Protein AF-A0A3M8GA97-F1 (afdb_monomer_lite)

Structure (mmCIF, N/CA/C/O backbone):
data_AF-A0A3M8GA97-F1
#
_entry.id   AF-A0A3M8GA97-F1
#
loop_
_atom_site.group_PDB
_atom_site.id
_atom_site.type_symbol
_atom_site.label_atom_id
_atom_site.label_alt_id
_atom_site.label_comp_id
_atom_site.label_asym_id
_atom_site.label_entity_id
_atom_site.label_seq_id
_atom_site.pdbx_PDB_ins_code
_atom_site.Cartn_x
_atom_site.Cartn_y
_atom_site.Cartn_z
_atom_site.occupancy
_atom_site.B_iso_or_equiv
_atom_site.auth_seq_id
_atom_site.auth_comp_id
_atom_site.auth_asym_id
_atom_site.auth_atom_id
_atom_site.pdbx_PDB_model_num
ATOM 1 N N . MET A 1 1 ? -15.400 -3.208 -20.479 1.00 45.62 1 MET A N 1
ATOM 2 C CA . MET A 1 1 ? -13.927 -3.142 -20.622 1.00 45.62 1 MET A CA 1
ATOM 3 C C . MET A 1 1 ? -13.493 -1.750 -21.076 1.00 45.62 1 MET A C 1
ATOM 5 O O . MET A 1 1 ? -13.658 -1.460 -22.250 1.00 45.62 1 MET A O 1
ATOM 9 N N . LYS A 1 2 ? -13.043 -0.880 -20.150 1.00 33.09 2 LYS A N 1
ATOM 10 C CA . LYS A 1 2 ? -12.328 0.403 -20.418 1.00 33.09 2 LYS A CA 1
ATOM 11 C C . LYS A 1 2 ? -11.936 1.208 -19.154 1.00 33.09 2 LYS A C 1
ATOM 13 O O . LYS A 1 2 ? -11.470 2.329 -19.285 1.00 33.09 2 LYS A O 1
ATOM 18 N N . ARG A 1 3 ? -12.115 0.683 -17.929 1.00 35.38 3 ARG A N 1
ATOM 19 C CA . ARG A 1 3 ? -11.882 1.455 -16.681 1.00 35.38 3 ARG A CA 1
ATOM 20 C C . ARG A 1 3 ? -10.826 0.888 -15.722 1.00 35.38 3 ARG A C 1
ATOM 22 O O . ARG A 1 3 ? -10.548 1.520 -14.717 1.00 35.38 3 ARG A O 1
ATOM 29 N N . ILE A 1 4 ? -10.212 -0.252 -16.036 1.00 41.47 4 ILE A N 1
ATOM 30 C CA . ILE A 1 4 ? -9.322 -0.970 -15.096 1.00 41.47 4 ILE A CA 1
ATOM 31 C C . ILE A 1 4 ? -7.838 -0.570 -15.270 1.00 41.47 4 ILE A C 1
ATOM 33 O O . ILE A 1 4 ? -7.003 -0.862 -14.428 1.00 41.47 4 ILE A O 1
ATOM 37 N N . LEU A 1 5 ? -7.511 0.202 -16.312 1.00 41.69 5 LEU A N 1
ATOM 38 C CA . LEU A 1 5 ? -6.143 0.635 -16.640 1.00 41.69 5 LEU A CA 1
ATOM 39 C C . LEU A 1 5 ? -5.756 2.020 -16.077 1.00 41.69 5 LEU A C 1
ATOM 41 O O . LEU A 1 5 ? -4.769 2.600 -16.515 1.00 41.69 5 LEU A O 1
ATOM 45 N N . LEU A 1 6 ? -6.525 2.588 -15.139 1.00 42.50 6 LEU A N 1
ATOM 46 C CA . LEU A 1 6 ? -6.354 3.993 -14.727 1.00 42.50 6 LEU A CA 1
ATOM 47 C C . LEU A 1 6 ? -5.608 4.229 -13.406 1.00 42.50 6 LEU A C 1
ATOM 49 O O . LEU A 1 6 ? -5.319 5.383 -13.099 1.00 42.50 6 LEU A O 1
ATOM 53 N N . LEU A 1 7 ? -5.261 3.201 -12.626 1.00 47.59 7 LEU A N 1
ATOM 54 C CA . LEU A 1 7 ? -4.851 3.439 -11.230 1.00 47.59 7 LEU A CA 1
ATOM 55 C C . LEU A 1 7 ? -3.364 3.261 -10.906 1.00 47.59 7 LEU A C 1
ATOM 57 O O . LEU A 1 7 ? -2.909 3.850 -9.932 1.00 47.59 7 LEU A O 1
ATOM 61 N N . LEU A 1 8 ? -2.566 2.641 -11.783 1.00 41.16 8 LEU A N 1
ATOM 62 C CA . LEU A 1 8 ? -1.101 2.815 -11.746 1.00 41.16 8 LEU A CA 1
ATOM 63 C C . LEU A 1 8 ? -0.653 4.152 -12.371 1.00 41.16 8 LEU A C 1
ATOM 65 O O . LEU A 1 8 ? 0.431 4.646 -12.075 1.00 41.16 8 LEU A O 1
ATOM 69 N N . GLY A 1 9 ? -1.514 4.788 -13.175 1.00 38.94 9 GLY A N 1
ATOM 70 C CA . GLY A 1 9 ? -1.268 6.119 -13.740 1.00 38.94 9 GLY A CA 1
ATOM 71 C C . GLY A 1 9 ? -1.529 7.271 -12.763 1.00 38.94 9 GLY A C 1
ATOM 72 O O . GLY A 1 9 ? -0.881 8.305 -12.859 1.00 38.94 9 GLY A O 1
ATOM 73 N N . LEU A 1 10 ? -2.420 7.106 -11.781 1.00 45.00 10 LEU A N 1
ATOM 74 C CA . LEU A 1 10 ? -2.907 8.224 -10.956 1.00 45.00 10 LEU A CA 1
ATOM 75 C C . LEU A 1 10 ? -1.899 8.749 -9.916 1.00 45.00 10 LEU A C 1
ATOM 77 O O . LEU A 1 10 ? -2.058 9.869 -9.433 1.00 45.00 10 LEU A O 1
ATOM 81 N N . ILE A 1 11 ? -0.846 7.987 -9.603 1.00 46.25 11 ILE A N 1
ATOM 82 C CA . ILE A 1 11 ? 0.262 8.447 -8.743 1.00 46.25 11 ILE A CA 1
ATOM 83 C C . ILE A 1 11 ? 1.429 9.000 -9.588 1.00 46.25 11 ILE A C 1
ATOM 85 O O . ILE A 1 11 ? 2.172 9.854 -9.113 1.00 46.25 11 ILE A O 1
ATOM 89 N N . PHE A 1 12 ? 1.548 8.607 -10.863 1.00 43.62 12 PHE A N 1
ATOM 90 C CA . PHE A 1 12 ? 2.593 9.093 -11.776 1.00 43.62 12 PHE A CA 1
ATOM 91 C C . PHE A 1 12 ? 2.174 10.292 -12.652 1.00 43.62 12 PHE A C 1
ATOM 93 O O . PHE A 1 12 ? 3.034 10.943 -13.241 1.00 43.62 12 PHE A O 1
ATOM 100 N N . THR A 1 13 ? 0.890 10.664 -12.718 1.00 43.94 13 THR A N 1
ATOM 101 C CA . THR A 1 13 ? 0.424 11.790 -13.558 1.00 43.94 13 THR A CA 1
ATOM 102 C C . THR A 1 13 ? 0.592 13.188 -12.949 1.00 43.94 13 THR A C 1
ATOM 104 O O . THR A 1 13 ? 0.246 14.171 -13.600 1.00 43.94 13 THR A O 1
ATOM 107 N N . THR A 1 14 ? 1.138 13.359 -11.739 1.00 45.97 14 THR A N 1
ATOM 108 C CA . THR A 1 14 ? 1.273 14.712 -11.149 1.00 45.97 14 THR A CA 1
ATOM 109 C C . THR A 1 14 ? 2.448 15.535 -11.686 1.00 45.97 14 THR A C 1
ATOM 111 O O . THR A 1 14 ? 2.658 16.651 -11.217 1.00 45.97 14 THR A O 1
ATOM 114 N N . ALA A 1 15 ? 3.197 15.050 -12.681 1.00 46.34 15 ALA A N 1
ATOM 115 C CA . ALA A 1 15 ? 4.272 15.828 -13.304 1.00 46.34 15 ALA A CA 1
ATOM 116 C C . ALA A 1 15 ? 3.814 16.753 -14.453 1.00 46.34 15 ALA A C 1
ATOM 118 O O . ALA A 1 15 ? 4.647 17.455 -15.015 1.00 46.34 15 ALA A O 1
ATOM 119 N N . THR A 1 16 ? 2.519 16.819 -14.798 1.00 49.38 16 THR A N 1
ATOM 120 C CA . THR A 1 16 ? 2.006 17.806 -15.774 1.00 49.38 16 THR A CA 1
ATOM 121 C C . THR A 1 16 ? 0.605 18.326 -15.418 1.00 49.38 16 THR A C 1
ATOM 123 O O . THR A 1 16 ? -0.368 18.092 -16.123 1.00 49.38 16 THR A O 1
ATOM 126 N N . VAL A 1 17 ? 0.476 19.084 -14.323 1.00 42.31 17 VAL A N 1
ATOM 127 C CA . VAL A 1 17 ? -0.701 19.953 -14.114 1.00 42.31 17 VAL A CA 1
ATOM 128 C C . VAL A 1 17 ? -0.226 21.389 -13.951 1.00 42.31 17 VAL A C 1
ATOM 130 O O . VAL A 1 17 ? -0.172 21.943 -12.857 1.00 42.31 17 VAL A O 1
ATOM 133 N N . SER A 1 18 ? 0.144 22.002 -15.069 1.00 50.03 18 SER A N 1
ATOM 134 C CA . SER A 1 18 ? 0.012 23.444 -15.218 1.00 50.03 18 SER A CA 1
ATOM 135 C C . SER A 1 18 ? -1.259 23.718 -16.023 1.00 50.03 18 SER A C 1
ATOM 137 O O . SER A 1 18 ? -1.560 23.025 -16.988 1.00 50.03 18 SER A O 1
ATOM 139 N N . ALA A 1 19 ? -1.985 24.753 -15.599 1.00 50.06 19 ALA A N 1
ATOM 140 C CA . ALA A 1 19 ? -3.160 25.347 -16.237 1.00 50.06 19 ALA A CA 1
ATOM 141 C C . ALA A 1 19 ? -4.512 24.638 -16.033 1.00 50.06 19 ALA A C 1
ATOM 143 O O . ALA A 1 19 ? -4.872 23.727 -16.763 1.00 50.06 19 ALA A O 1
ATOM 144 N N . GLN A 1 20 ? -5.312 25.187 -15.111 1.00 45.16 20 GLN A N 1
ATOM 145 C CA . GLN A 1 20 ? -6.709 25.586 -15.362 1.00 45.16 20 GLN A CA 1
ATOM 146 C C . GLN A 1 20 ? -7.250 26.401 -14.168 1.00 45.16 20 GLN A C 1
ATOM 148 O O . GLN A 1 20 ? -8.202 26.024 -13.497 1.00 45.16 20 GLN A O 1
ATOM 153 N N . PHE A 1 21 ? -6.636 27.561 -13.906 1.00 38.88 21 PHE A N 1
ATOM 154 C CA . PHE A 1 21 ? -7.368 28.682 -13.314 1.00 38.88 21 PHE A CA 1
ATOM 155 C C . PHE A 1 21 ? -7.938 29.493 -14.479 1.00 38.88 21 PHE A C 1
ATOM 157 O O . PHE A 1 21 ? -7.213 30.135 -15.239 1.00 38.88 21 PHE A O 1
ATOM 164 N N . VAL A 1 22 ? -9.247 29.364 -14.674 1.00 40.94 22 VAL A N 1
ATOM 165 C CA . VAL A 1 22 ? -10.040 30.133 -15.632 1.00 40.94 22 VAL A CA 1
ATOM 166 C C . VAL A 1 22 ? -10.128 31.560 -15.100 1.00 40.94 22 VAL A C 1
ATOM 168 O O . VAL A 1 22 ? -10.876 31.826 -14.167 1.00 40.94 22 VAL A O 1
ATOM 171 N N . GLY A 1 23 ? -9.324 32.465 -15.657 1.00 44.19 23 GLY A N 1
ATOM 172 C CA . GLY A 1 23 ? -9.346 33.863 -15.231 1.00 44.19 23 GLY A CA 1
ATOM 173 C C . GLY A 1 23 ? -8.256 34.749 -15.821 1.00 44.19 23 GLY A C 1
ATOM 174 O O . GLY A 1 23 ? -7.617 35.452 -15.062 1.00 44.19 23 GLY A O 1
ATOM 175 N N . GLN A 1 24 ? -8.009 34.691 -17.135 1.00 41.62 24 GLN A N 1
ATOM 176 C CA . GLN A 1 24 ? -7.534 35.823 -17.959 1.00 41.62 24 GLN A CA 1
ATOM 177 C C . GLN A 1 24 ? -7.269 35.326 -19.385 1.00 41.62 24 GLN A C 1
ATOM 179 O O . GLN A 1 24 ? -6.201 34.818 -19.725 1.00 41.62 24 GLN A O 1
ATOM 184 N N . ARG A 1 25 ? -8.287 35.450 -20.240 1.00 49.31 25 ARG A N 1
ATOM 185 C CA . ARG A 1 25 ? -8.126 35.405 -21.693 1.00 49.31 25 ARG A CA 1
ATOM 186 C C . ARG A 1 25 ? -7.729 36.802 -22.149 1.00 49.31 25 ARG A C 1
ATOM 188 O O . ARG A 1 25 ? -8.602 37.651 -22.232 1.00 49.31 25 ARG A O 1
ATOM 195 N N . GLN A 1 26 ? -6.450 37.013 -22.435 1.00 48.00 26 GLN A N 1
ATOM 196 C CA . GLN A 1 26 ? -5.933 37.939 -23.454 1.00 48.00 26 GLN A CA 1
ATOM 197 C C . GLN A 1 26 ? -4.398 37.828 -23.424 1.00 48.00 26 GLN A C 1
ATOM 199 O O . GLN A 1 26 ? -3.806 37.849 -22.353 1.00 48.00 26 GLN A O 1
ATOM 204 N N . ASN A 1 27 ? -3.768 37.662 -24.592 1.00 51.84 27 ASN A N 1
ATOM 205 C CA . ASN A 1 27 ? -2.316 37.509 -24.833 1.00 51.84 27 ASN A CA 1
ATOM 206 C C . ASN A 1 27 ? -1.702 36.094 -24.745 1.00 51.84 27 ASN A C 1
ATOM 208 O O . ASN A 1 27 ? -0.687 35.881 -24.086 1.00 51.84 27 ASN A O 1
ATOM 212 N N . GLN A 1 28 ? -2.253 35.128 -25.493 1.00 53.31 28 GLN A N 1
ATOM 213 C CA . GLN A 1 28 ? -1.635 33.801 -25.710 1.00 53.31 28 GLN A CA 1
ATOM 214 C C . GLN A 1 28 ? -0.931 33.610 -27.071 1.00 53.31 28 GLN A C 1
ATOM 216 O O . GLN A 1 28 ? -0.459 32.513 -27.345 1.00 53.31 28 GLN A O 1
ATOM 221 N N . PHE A 1 29 ? -0.810 34.636 -27.919 1.00 52.53 29 PHE A N 1
ATOM 222 C CA . PHE A 1 29 ? -0.296 34.446 -29.287 1.00 52.53 29 PHE A CA 1
ATOM 223 C C . PHE A 1 29 ? 1.228 34.567 -29.464 1.00 52.53 29 PHE A C 1
ATOM 225 O O . PHE A 1 29 ? 1.708 34.273 -30.550 1.00 52.53 29 PHE A O 1
ATOM 232 N N . ASN A 1 30 ? 2.004 34.938 -28.433 1.00 53.12 30 ASN A N 1
ATOM 233 C CA . ASN A 1 30 ? 3.443 35.214 -28.609 1.00 53.12 30 ASN A CA 1
ATOM 234 C C . ASN A 1 30 ? 4.390 34.573 -27.576 1.00 53.12 30 ASN A C 1
ATOM 236 O O . ASN A 1 30 ? 5.535 34.992 -27.432 1.00 53.12 30 ASN A O 1
ATOM 240 N N . ARG A 1 31 ? 3.944 33.547 -26.838 1.00 58.56 31 ARG A N 1
ATOM 241 C CA . ARG A 1 31 ? 4.843 32.759 -25.976 1.00 58.56 31 ARG A CA 1
ATOM 242 C C . ARG A 1 31 ? 5.277 31.507 -26.727 1.00 58.56 31 ARG A C 1
ATOM 244 O O . ARG A 1 31 ? 4.565 30.504 -26.709 1.00 58.56 31 ARG A O 1
ATOM 251 N N . GLN A 1 32 ? 6.438 31.570 -27.378 1.00 55.59 32 GLN A N 1
ATOM 252 C CA . GLN A 1 32 ? 7.157 30.370 -27.808 1.00 55.59 32 GLN A CA 1
ATOM 253 C C . GLN A 1 32 ? 7.277 29.439 -26.594 1.00 55.59 32 GLN A C 1
ATOM 255 O O . GLN A 1 32 ? 7.880 29.794 -25.581 1.00 55.59 32 GLN A O 1
ATOM 260 N N . ARG A 1 33 ? 6.618 28.276 -26.654 1.00 56.75 33 ARG A N 1
ATOM 261 C CA . ARG A 1 33 ? 6.733 27.252 -25.616 1.00 56.75 33 ARG A CA 1
ATOM 262 C C . ARG A 1 33 ? 8.167 26.740 -25.667 1.00 56.75 33 ARG A C 1
ATOM 264 O O . ARG A 1 33 ? 8.533 26.067 -26.626 1.00 56.75 33 ARG A O 1
ATOM 271 N N . GLN A 1 34 ? 8.973 27.094 -24.669 1.00 57.84 34 GLN A N 1
ATOM 272 C CA . GLN A 1 34 ? 10.281 26.473 -24.484 1.00 57.84 34 GLN A CA 1
ATOM 273 C C . GLN A 1 34 ? 10.089 24.947 -24.426 1.00 57.84 34 GLN A C 1
ATOM 275 O O . GLN A 1 34 ? 9.122 24.490 -23.802 1.00 57.84 34 GLN A O 1
ATOM 280 N N . PRO A 1 35 ? 10.948 24.158 -25.096 1.00 56.84 35 PRO A N 1
ATOM 281 C CA . PRO A 1 35 ? 10.868 22.707 -25.026 1.00 56.84 35 PRO A CA 1
ATOM 282 C C . PRO A 1 35 ? 10.979 22.260 -23.559 1.00 56.84 35 PRO A C 1
ATOM 284 O O . PRO A 1 35 ? 11.700 22.901 -22.787 1.00 56.84 35 PRO A O 1
ATOM 287 N N . PRO A 1 36 ? 10.254 21.205 -23.147 1.00 66.19 36 PRO A N 1
ATOM 288 C CA . PRO A 1 36 ? 10.288 20.730 -21.770 1.00 66.19 36 PRO A CA 1
ATOM 289 C C . PRO A 1 36 ? 11.728 20.361 -21.402 1.00 66.19 36 PRO A C 1
ATOM 291 O O . PRO A 1 36 ? 12.308 19.449 -21.989 1.00 66.19 36 PRO A O 1
ATOM 294 N N . GLN A 1 37 ? 12.319 21.097 -20.460 1.00 69.44 37 GLN A N 1
ATOM 295 C CA . GLN A 1 37 ? 13.630 20.749 -19.924 1.00 69.44 37 GLN A CA 1
ATOM 296 C C . GLN A 1 37 ? 13.499 19.550 -18.976 1.00 69.44 37 GLN A C 1
ATOM 298 O O . GLN A 1 37 ? 12.475 19.428 -18.293 1.00 69.44 37 GLN A O 1
ATOM 303 N N . PRO A 1 38 ? 14.499 18.650 -18.924 1.00 72.94 38 PRO A N 1
ATOM 304 C CA . PRO A 1 38 ? 14.502 17.577 -17.942 1.00 72.94 38 PRO A CA 1
ATOM 305 C C . PRO A 1 38 ? 14.496 18.172 -16.520 1.00 72.94 38 PRO A C 1
ATOM 307 O O . PRO A 1 38 ? 15.176 19.171 -16.281 1.00 72.94 38 PRO A O 1
ATOM 310 N N . PRO A 1 39 ? 13.741 17.585 -15.573 1.00 74.88 39 PRO A N 1
ATOM 311 C CA . PRO A 1 39 ? 13.649 18.103 -14.213 1.00 74.88 39 PRO A CA 1
ATOM 312 C C . PRO A 1 39 ? 15.014 18.080 -13.519 1.00 74.88 39 PRO A C 1
ATOM 314 O O . PRO A 1 39 ? 15.775 17.115 -13.640 1.00 74.88 39 PRO A O 1
ATOM 317 N N . THR A 1 40 ? 15.299 19.135 -12.763 1.00 81.06 40 THR A N 1
ATOM 318 C CA . THR A 1 40 ? 16.517 19.254 -11.948 1.00 81.06 40 THR A CA 1
ATOM 319 C C . THR A 1 40 ? 16.524 18.233 -10.803 1.00 81.06 40 THR A C 1
ATOM 321 O O . THR A 1 40 ? 15.470 17.766 -10.369 1.00 81.06 40 THR A O 1
ATOM 324 N N . GLU A 1 41 ? 17.699 17.892 -10.261 1.00 80.38 41 GLU A N 1
ATOM 325 C CA . GLU A 1 41 ? 17.812 16.952 -9.124 1.00 80.38 41 GLU A CA 1
ATOM 326 C C . GLU A 1 41 ? 16.959 17.384 -7.915 1.00 80.38 41 GLU A C 1
ATOM 328 O O . GLU A 1 41 ? 16.219 16.581 -7.347 1.00 80.38 41 GLU A O 1
ATOM 333 N N . ASN A 1 42 ? 16.941 18.684 -7.602 1.00 79.69 42 ASN A N 1
ATOM 334 C CA . ASN A 1 42 ? 16.103 19.244 -6.535 1.00 79.69 42 ASN A CA 1
ATOM 335 C C . ASN A 1 42 ? 14.595 19.068 -6.801 1.00 79.69 42 ASN A C 1
ATOM 337 O O . ASN A 1 42 ? 13.804 18.906 -5.869 1.00 79.69 42 ASN A O 1
ATOM 341 N N . GLU A 1 43 ? 14.163 19.117 -8.063 1.00 76.81 43 GLU A N 1
ATOM 342 C CA . GLU A 1 43 ? 12.765 18.880 -8.438 1.00 76.81 43 GLU A CA 1
ATOM 343 C C . GLU A 1 43 ? 12.397 17.399 -8.336 1.00 76.81 43 GLU A C 1
ATOM 345 O O . GLU A 1 43 ? 11.307 17.084 -7.848 1.00 76.81 43 GLU A O 1
ATOM 350 N N . LYS A 1 44 ? 13.309 16.492 -8.713 1.00 77.88 44 LYS A N 1
ATOM 351 C CA . LYS A 1 44 ? 13.136 15.041 -8.539 1.00 77.88 44 LYS A CA 1
ATOM 352 C C . LYS A 1 44 ? 13.010 14.671 -7.063 1.00 77.88 44 LYS A C 1
ATOM 354 O O . LYS A 1 44 ? 12.098 13.931 -6.698 1.00 77.88 44 LYS A O 1
ATOM 359 N N . GLU A 1 45 ? 13.855 15.235 -6.202 1.00 80.50 45 GLU A N 1
ATOM 360 C CA . GLU A 1 45 ? 13.815 14.976 -4.760 1.00 80.50 45 GLU A CA 1
ATOM 361 C C . GLU A 1 45 ? 12.504 15.474 -4.130 1.00 80.50 45 GLU A C 1
ATOM 363 O O . GLU A 1 45 ? 11.842 14.757 -3.375 1.00 80.50 45 GLU A O 1
ATOM 368 N N . ARG A 1 46 ? 12.067 16.691 -4.485 1.00 82.56 46 ARG A N 1
ATOM 369 C CA . ARG A 1 46 ? 10.775 17.235 -4.035 1.00 82.56 46 ARG A CA 1
ATOM 370 C C . ARG A 1 46 ? 9.601 16.390 -4.521 1.00 82.56 46 ARG A C 1
ATOM 372 O O . ARG A 1 46 ? 8.636 16.215 -3.778 1.00 82.56 46 ARG A O 1
ATOM 379 N N . ALA A 1 47 ? 9.658 15.881 -5.750 1.00 76.88 47 ALA A N 1
ATOM 380 C CA . ALA A 1 47 ? 8.632 14.996 -6.285 1.00 76.88 47 ALA A CA 1
ATOM 381 C C . ALA A 1 47 ? 8.589 13.663 -5.522 1.00 76.88 47 ALA A C 1
ATOM 383 O O . ALA A 1 47 ? 7.512 13.250 -5.095 1.00 76.88 47 ALA A O 1
ATOM 384 N N . ALA A 1 48 ? 9.744 13.041 -5.271 1.00 80.88 48 ALA A N 1
ATOM 385 C CA . ALA A 1 48 ? 9.841 11.801 -4.504 1.00 80.88 48 ALA A CA 1
ATOM 386 C C . ALA A 1 48 ? 9.282 11.959 -3.080 1.00 80.88 48 ALA A C 1
ATOM 388 O O . ALA A 1 48 ? 8.473 11.140 -2.641 1.00 80.88 48 ALA A O 1
ATOM 389 N N . LYS A 1 49 ? 9.622 13.059 -2.390 1.00 84.56 49 LYS A N 1
ATOM 390 C CA . LYS A 1 49 ? 9.079 13.387 -1.060 1.00 84.56 49 LYS A CA 1
ATOM 391 C C . LYS A 1 49 ? 7.555 13.499 -1.072 1.00 84.56 49 LYS A C 1
ATOM 393 O O . LYS A 1 49 ? 6.891 12.851 -0.268 1.00 84.56 49 LYS A O 1
ATOM 398 N N . LYS A 1 50 ? 6.989 14.233 -2.035 1.00 82.62 50 LYS A N 1
ATOM 399 C CA . LYS A 1 50 ? 5.528 14.362 -2.187 1.00 82.62 50 LYS A CA 1
ATOM 400 C C . LYS A 1 50 ? 4.845 13.021 -2.446 1.00 82.62 50 LYS A C 1
ATOM 402 O O . LYS A 1 50 ? 3.770 12.770 -1.908 1.00 82.62 50 LYS A O 1
ATOM 407 N N . VAL A 1 51 ? 5.448 12.158 -3.263 1.00 83.06 51 VAL A N 1
ATOM 408 C CA . VAL A 1 51 ? 4.917 10.811 -3.525 1.00 83.06 51 VAL A CA 1
ATOM 409 C C . VAL A 1 51 ? 4.940 9.970 -2.249 1.00 83.06 51 VAL A C 1
ATOM 411 O O . VAL A 1 51 ? 3.936 9.336 -1.933 1.00 83.06 51 VAL A O 1
ATOM 414 N N . ALA A 1 52 ? 6.035 9.997 -1.488 1.00 84.56 52 ALA A N 1
ATOM 415 C CA . ALA A 1 52 ? 6.152 9.267 -0.227 1.00 84.56 52 ALA A CA 1
ATOM 416 C C . ALA A 1 52 ? 5.130 9.747 0.819 1.00 84.56 52 ALA A C 1
ATOM 418 O O . ALA A 1 52 ? 4.434 8.930 1.421 1.00 84.56 52 ALA A O 1
ATOM 419 N N . GLU A 1 53 ? 4.975 11.062 0.990 1.00 87.38 53 GLU A N 1
ATOM 420 C CA . GLU A 1 53 ? 3.942 11.649 1.854 1.00 87.38 53 GLU A CA 1
ATOM 421 C C . GLU A 1 53 ? 2.544 11.201 1.424 1.00 87.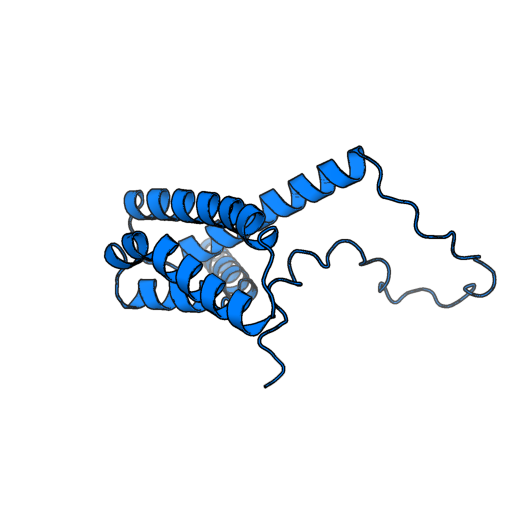38 53 GLU A C 1
ATOM 423 O O . GLU A 1 53 ? 1.729 10.794 2.252 1.00 87.38 53 GLU A O 1
ATOM 428 N N . ARG A 1 54 ? 2.278 11.190 0.114 1.00 87.56 54 ARG A N 1
ATOM 429 C CA . ARG A 1 54 ? 0.980 10.782 -0.413 1.00 87.56 54 ARG A CA 1
ATOM 430 C C . ARG A 1 54 ? 0.690 9.296 -0.206 1.00 87.56 54 ARG A C 1
ATOM 432 O O . ARG A 1 54 ? -0.445 8.963 0.135 1.00 87.56 54 ARG A O 1
ATOM 439 N N . LYS A 1 55 ? 1.694 8.425 -0.381 1.00 87.00 55 LYS A N 1
ATOM 440 C CA . LYS A 1 55 ? 1.607 6.987 -0.064 1.00 87.00 55 LYS A CA 1
ATOM 441 C C . LYS A 1 55 ? 1.232 6.805 1.415 1.00 87.00 55 LYS A C 1
ATOM 443 O O . LYS A 1 55 ? 0.232 6.153 1.711 1.00 87.00 55 LYS A O 1
ATOM 448 N N . LYS A 1 56 ? 1.944 7.478 2.328 1.00 89.06 56 LYS A N 1
ATOM 449 C CA . LYS A 1 56 ? 1.674 7.428 3.777 1.00 89.06 56 LYS A CA 1
ATOM 450 C C . LYS A 1 56 ? 0.276 7.920 4.141 1.00 89.06 56 LYS A C 1
ATOM 452 O O . LYS A 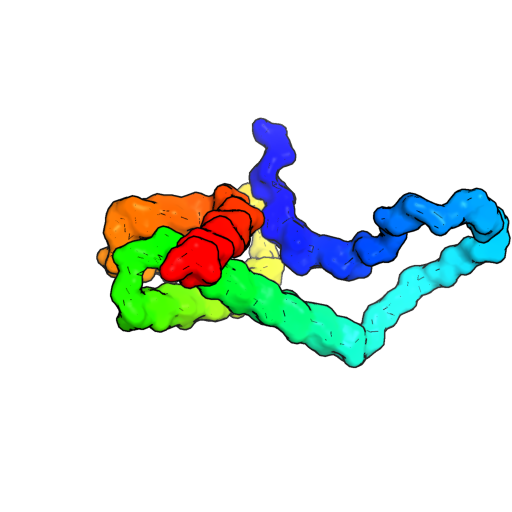1 56 ? -0.429 7.263 4.907 1.00 89.06 56 LYS A O 1
ATOM 457 N N . GLU A 1 57 ? -0.160 9.051 3.584 1.00 88.94 57 GLU A N 1
ATOM 458 C CA . GLU A 1 57 ? -1.514 9.568 3.812 1.00 88.94 57 GLU A CA 1
ATOM 459 C C . GLU A 1 57 ? -2.592 8.586 3.352 1.00 88.94 57 GLU A C 1
ATOM 461 O O . GLU A 1 57 ? -3.600 8.410 4.040 1.00 88.94 57 GLU A O 1
ATOM 466 N N . LEU A 1 58 ? -2.400 7.973 2.181 1.00 88.31 58 LEU A N 1
ATOM 467 C CA . LEU A 1 58 ? -3.351 7.032 1.603 1.00 88.31 58 LEU A CA 1
ATOM 468 C C . LEU A 1 58 ? -3.507 5.802 2.500 1.00 88.31 58 LEU A C 1
ATOM 470 O O . LEU A 1 58 ? -4.633 5.475 2.873 1.00 88.31 58 LEU A O 1
ATOM 474 N N . VAL A 1 59 ? -2.387 5.189 2.898 1.00 91.12 59 VAL A N 1
ATOM 475 C CA . VAL A 1 59 ? -2.363 4.043 3.821 1.00 91.12 59 VAL A CA 1
ATOM 476 C C . VAL A 1 59 ? -3.008 4.419 5.148 1.00 91.12 59 VAL A C 1
ATOM 478 O O . VAL A 1 59 ? -3.926 3.745 5.599 1.00 91.12 59 VAL A O 1
ATOM 481 N N . THR A 1 60 ? -2.625 5.553 5.735 1.00 92.50 60 THR A N 1
ATOM 482 C CA . THR A 1 60 ? -3.187 6.017 7.013 1.00 92.50 60 THR A CA 1
ATOM 483 C C . THR A 1 60 ? -4.705 6.199 6.934 1.00 92.50 60 THR A C 1
ATOM 485 O O . THR A 1 60 ? -5.438 5.821 7.851 1.00 92.50 60 THR A O 1
ATOM 488 N N . ASN A 1 61 ? -5.202 6.787 5.842 1.00 91.56 61 ASN A N 1
ATOM 489 C CA . ASN A 1 61 ? -6.635 6.976 5.643 1.00 91.56 61 ASN A CA 1
ATOM 490 C C . ASN A 1 61 ? -7.356 5.641 5.448 1.00 91.56 61 ASN A C 1
ATOM 492 O O . ASN A 1 61 ? -8.431 5.472 6.018 1.00 91.56 61 ASN A O 1
ATOM 496 N N . PHE A 1 62 ? -6.775 4.705 4.702 1.00 93.69 62 PHE A N 1
ATOM 497 C CA . PHE A 1 62 ? -7.326 3.364 4.535 1.00 93.69 62 PHE A CA 1
ATOM 498 C C . PHE A 1 62 ? -7.366 2.588 5.857 1.00 93.69 62 PHE A C 1
ATOM 500 O O . PHE A 1 62 ? -8.441 2.154 6.263 1.00 93.69 62 PHE A O 1
ATOM 507 N N . LEU A 1 63 ? -6.250 2.505 6.586 1.00 93.94 63 LEU A N 1
ATOM 508 C CA . LEU A 1 63 ? -6.176 1.805 7.873 1.00 93.94 63 LEU A CA 1
ATOM 509 C C . LEU A 1 63 ? -7.142 2.391 8.910 1.00 93.94 63 LEU A C 1
ATOM 511 O O . LEU A 1 63 ? -7.643 1.668 9.758 1.00 93.94 63 LEU A O 1
ATOM 515 N N . SER A 1 64 ? -7.472 3.685 8.824 1.00 92.44 64 SER A N 1
ATOM 516 C CA . SER A 1 64 ? -8.501 4.294 9.683 1.00 92.44 64 SER A CA 1
ATOM 517 C C . SER A 1 64 ? -9.936 3.822 9.407 1.00 92.44 64 SER A C 1
ATOM 519 O O . SER A 1 64 ? -10.840 4.174 10.160 1.00 92.44 64 SER A O 1
ATOM 521 N N . THR A 1 65 ? -10.158 3.082 8.317 1.00 92.50 65 THR A N 1
ATOM 522 C CA . THR A 1 65 ? -11.453 2.472 7.975 1.00 92.50 65 THR A CA 1
ATOM 523 C C . THR A 1 65 ? -11.570 1.016 8.413 1.00 92.50 65 THR A C 1
ATOM 525 O O . THR A 1 65 ? -12.669 0.459 8.337 1.00 92.50 65 THR A O 1
ATOM 528 N N . LEU A 1 66 ? -10.461 0.409 8.839 1.00 93.50 66 LEU A N 1
ATOM 529 C CA . LEU A 1 66 ? -10.420 -0.960 9.334 1.00 93.50 66 LEU A CA 1
ATOM 530 C C . LEU A 1 66 ? -10.747 -0.982 10.829 1.00 93.50 66 LEU A C 1
ATOM 532 O O . LEU A 1 66 ? -10.375 -0.064 11.563 1.00 93.50 66 LEU A O 1
ATOM 536 N N . GL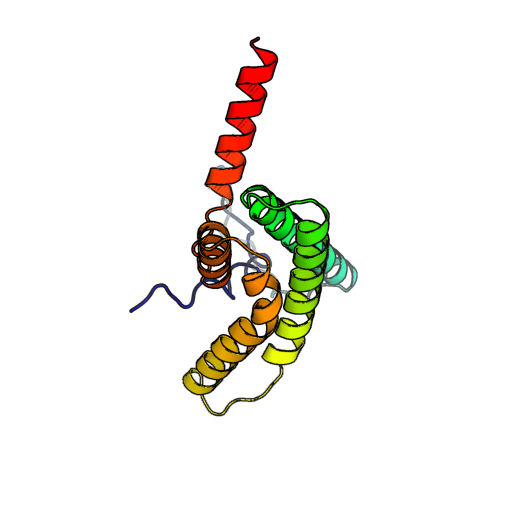U A 1 67 ? -11.442 -2.023 11.270 1.00 92.38 67 GLU A N 1
ATOM 537 C CA . GLU A 1 67 ? -11.804 -2.237 12.673 1.00 92.38 67 GLU A CA 1
ATOM 538 C C . GLU A 1 67 ? -10.802 -3.205 13.305 1.00 92.38 67 GLU A C 1
ATOM 540 O O . GLU A 1 67 ? -11.139 -4.301 13.743 1.00 92.38 67 GLU A O 1
ATOM 545 N N . ILE A 1 68 ? -9.538 -2.784 13.311 1.00 92.94 68 ILE A N 1
ATOM 546 C CA . ILE A 1 68 ? -8.398 -3.585 13.763 1.00 92.94 68 ILE A CA 1
ATOM 547 C C . ILE A 1 68 ? -7.721 -2.947 14.969 1.00 92.94 68 ILE A C 1
ATOM 549 O O . ILE A 1 68 ? -7.768 -1.727 15.156 1.00 92.94 68 ILE A O 1
ATOM 553 N N . ASP A 1 69 ? -7.068 -3.778 15.774 1.00 94.44 69 ASP A N 1
ATOM 554 C CA . ASP A 1 69 ? -6.254 -3.317 16.891 1.00 94.44 69 ASP A CA 1
ATOM 555 C C . ASP A 1 69 ? -4.947 -2.643 16.429 1.00 94.44 69 ASP A C 1
ATOM 557 O O . ASP A 1 69 ? -4.586 -2.627 15.249 1.00 94.44 69 ASP A O 1
ATOM 561 N N . GLU A 1 70 ? -4.238 -2.044 17.384 1.00 94.62 70 GLU A N 1
ATOM 562 C CA . GLU A 1 70 ? -3.010 -1.292 17.124 1.00 94.62 70 GLU A CA 1
ATOM 563 C C . GLU A 1 70 ? -1.846 -2.176 16.650 1.00 94.62 70 GLU A C 1
ATOM 565 O O . GLU A 1 70 ? -1.056 -1.740 15.815 1.00 94.62 70 GLU A O 1
ATOM 570 N N . PHE A 1 71 ? -1.774 -3.429 17.104 1.00 95.44 71 PHE A N 1
ATOM 571 C CA . PHE A 1 71 ? -0.726 -4.364 16.705 1.00 95.44 71 PHE A CA 1
ATOM 572 C C . PHE A 1 71 ? -0.910 -4.815 15.251 1.00 95.44 71 PHE A C 1
ATOM 574 O O . PHE A 1 71 ? 0.012 -4.704 14.440 1.00 95.44 71 PHE A O 1
ATOM 581 N N . VAL A 1 72 ? -2.121 -5.230 14.876 1.00 94.69 72 VAL A N 1
ATOM 582 C CA . VAL A 1 72 ? -2.460 -5.587 13.489 1.00 94.69 72 VAL A CA 1
ATOM 583 C C . VAL A 1 72 ? -2.312 -4.376 12.568 1.00 94.69 72 VAL A C 1
ATOM 585 O O . VAL A 1 72 ? -1.895 -4.510 11.418 1.00 94.69 72 VAL A O 1
ATOM 588 N N . LYS A 1 73 ? -2.588 -3.167 13.065 1.00 95.75 73 LYS A N 1
ATOM 589 C CA . LYS A 1 73 ? -2.388 -1.927 12.309 1.00 95.75 73 LYS A CA 1
ATOM 590 C C . LYS A 1 73 ? -0.916 -1.617 12.037 1.00 95.75 73 LYS A C 1
ATOM 592 O O . LYS A 1 73 ? -0.603 -1.130 10.947 1.00 95.75 73 LYS A O 1
ATOM 597 N N . GLU A 1 74 ? -0.023 -1.896 12.980 1.00 95.69 74 GLU A N 1
ATOM 598 C CA . GLU A 1 74 ? 1.421 -1.765 12.766 1.00 95.69 74 GLU A CA 1
ATOM 599 C C . GLU A 1 74 ? 1.906 -2.778 11.718 1.00 95.69 74 GLU A C 1
ATOM 601 O O . GLU A 1 74 ? 2.557 -2.388 10.747 1.00 95.69 74 GLU A O 1
ATOM 606 N N . ILE A 1 75 ? 1.473 -4.042 11.819 1.00 95.62 75 ILE A N 1
ATOM 607 C CA . ILE A 1 75 ? 1.744 -5.073 10.800 1.00 95.62 75 ILE A CA 1
ATOM 608 C C . ILE A 1 75 ? 1.246 -4.615 9.427 1.00 95.62 75 ILE A C 1
ATOM 610 O O . ILE A 1 75 ? 1.975 -4.693 8.437 1.00 95.62 75 ILE A O 1
ATOM 614 N N . ALA A 1 76 ? 0.018 -4.099 9.347 1.00 95.50 76 ALA A N 1
ATOM 615 C CA . ALA A 1 76 ? -0.553 -3.612 8.099 1.00 95.50 76 ALA A CA 1
ATOM 616 C C . ALA A 1 76 ? 0.271 -2.457 7.511 1.00 95.50 76 ALA A C 1
ATOM 618 O O . ALA A 1 76 ? 0.521 -2.433 6.307 1.00 95.50 76 ALA A O 1
ATOM 619 N N . THR A 1 77 ? 0.725 -1.524 8.351 1.00 95.38 77 THR A N 1
ATOM 620 C CA . THR A 1 77 ? 1.561 -0.388 7.934 1.00 95.38 77 THR A CA 1
ATOM 621 C C . THR A 1 77 ? 2.873 -0.873 7.320 1.00 95.38 77 THR A C 1
ATOM 623 O O . THR A 1 77 ? 3.186 -0.503 6.189 1.00 95.38 77 THR A O 1
ATOM 626 N N . GLN A 1 78 ? 3.580 -1.774 8.005 1.00 95.62 78 GLN A N 1
ATOM 627 C CA . GLN A 1 78 ? 4.824 -2.369 7.505 1.00 95.62 78 GLN A CA 1
ATOM 628 C C . GLN A 1 78 ? 4.598 -3.164 6.211 1.00 95.62 78 GLN A C 1
ATOM 630 O O . GLN A 1 78 ? 5.369 -3.041 5.259 1.00 95.62 78 GLN A O 1
ATOM 635 N N . THR A 1 79 ? 3.493 -3.913 6.135 1.00 96.06 79 THR A N 1
ATOM 636 C CA . THR A 1 79 ? 3.108 -4.673 4.936 1.00 96.06 79 THR A CA 1
ATOM 637 C C . THR A 1 79 ? 2.895 -3.746 3.736 1.00 96.06 79 THR A C 1
ATOM 639 O O . THR A 1 79 ? 3.346 -4.055 2.632 1.00 96.06 79 THR A O 1
ATOM 642 N N . PHE A 1 80 ? 2.237 -2.597 3.922 1.00 95.12 80 PHE A N 1
ATOM 643 C CA . PHE A 1 80 ? 2.037 -1.615 2.853 1.00 95.12 80 PHE A CA 1
ATOM 644 C C . PHE A 1 80 ? 3.333 -0.926 2.426 1.00 95.12 80 PHE A C 1
ATOM 646 O O . PHE A 1 80 ? 3.542 -0.729 1.227 1.00 95.12 80 PHE A O 1
ATOM 653 N N . ASP A 1 81 ? 4.199 -0.568 3.371 1.00 92.19 81 ASP A N 1
ATOM 654 C CA . ASP A 1 81 ? 5.488 0.047 3.053 1.00 92.19 81 ASP A CA 1
ATOM 655 C C . ASP A 1 81 ? 6.360 -0.907 2.218 1.00 92.19 81 ASP A C 1
ATOM 657 O O . ASP A 1 81 ? 6.890 -0.511 1.175 1.00 92.19 81 ASP A O 1
ATOM 661 N N . ASP A 1 82 ? 6.425 -2.188 2.597 1.00 94.44 82 ASP A N 1
ATOM 662 C CA . ASP A 1 82 ? 7.129 -3.216 1.823 1.00 94.44 82 ASP A CA 1
ATOM 663 C C . ASP A 1 82 ? 6.479 -3.454 0.447 1.00 94.44 82 ASP A C 1
ATOM 665 O O . ASP A 1 82 ? 7.170 -3.527 -0.571 1.00 94.44 82 ASP A O 1
ATOM 669 N N . TYR A 1 83 ? 5.142 -3.474 0.375 1.00 93.31 83 TYR A N 1
ATOM 670 C CA . TYR A 1 83 ? 4.407 -3.597 -0.890 1.00 93.31 83 TYR A CA 1
ATOM 671 C C . TYR A 1 83 ? 4.805 -2.503 -1.887 1.00 93.31 83 TYR A C 1
ATOM 673 O O . TYR A 1 83 ? 5.109 -2.797 -3.045 1.00 93.31 83 TYR A O 1
ATOM 681 N N . PHE A 1 84 ? 4.850 -1.238 -1.455 1.00 88.94 84 PHE A N 1
ATOM 682 C CA . PHE A 1 84 ? 5.212 -0.134 -2.344 1.00 88.94 84 PHE A CA 1
ATOM 683 C C . PHE A 1 84 ? 6.657 -0.207 -2.836 1.00 88.94 84 PHE A C 1
ATOM 685 O O . PHE A 1 84 ? 6.907 0.173 -3.980 1.00 88.94 84 PHE A O 1
ATOM 692 N N . ASN A 1 85 ? 7.582 -0.708 -2.018 1.00 89.69 85 ASN A N 1
ATOM 693 C CA . ASN A 1 85 ? 8.968 -0.927 -2.433 1.00 89.69 85 ASN A CA 1
ATOM 694 C C . ASN A 1 85 ? 9.061 -2.071 -3.454 1.00 89.69 85 ASN A C 1
ATOM 696 O O . ASN A 1 85 ? 9.709 -1.942 -4.495 1.00 89.69 85 ASN A O 1
ATOM 700 N N . LYS A 1 86 ? 8.357 -3.178 -3.201 1.00 91.62 86 LYS A N 1
ATOM 701 C CA . LYS A 1 86 ? 8.331 -4.345 -4.090 1.00 91.62 86 LYS A CA 1
ATOM 702 C C . LYS A 1 86 ? 7.649 -4.065 -5.427 1.00 91.62 86 LYS A C 1
ATOM 704 O O . LYS A 1 86 ? 8.109 -4.588 -6.438 1.00 91.62 86 LYS A O 1
ATOM 709 N N . ILE A 1 87 ? 6.633 -3.197 -5.484 1.00 90.44 87 ILE A N 1
ATOM 710 C CA . ILE A 1 87 ? 6.039 -2.756 -6.761 1.00 90.44 87 ILE A CA 1
ATOM 711 C C . ILE A 1 87 ? 7.102 -2.123 -7.663 1.00 90.44 87 ILE A C 1
ATOM 713 O O . ILE A 1 87 ? 7.142 -2.403 -8.858 1.00 90.44 87 ILE A O 1
ATOM 717 N N . GLU A 1 88 ? 7.979 -1.278 -7.118 1.00 86.50 88 GLU A N 1
ATOM 718 C CA . GLU A 1 88 ? 9.018 -0.617 -7.915 1.00 86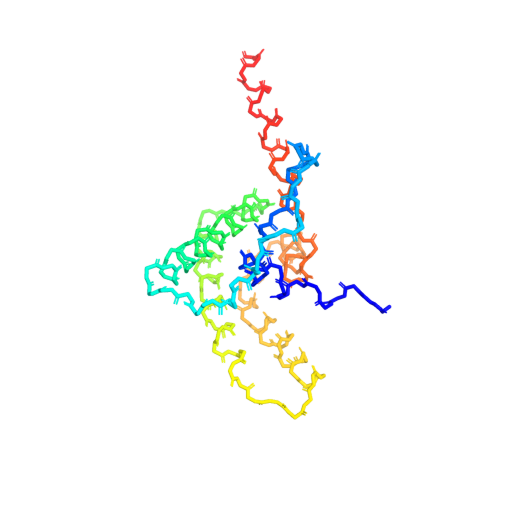.50 88 GLU A CA 1
ATOM 719 C C . GLU A 1 88 ? 10.020 -1.621 -8.498 1.00 86.50 88 GLU A C 1
ATOM 721 O O . GLU A 1 88 ? 10.504 -1.425 -9.615 1.00 86.50 88 GLU A O 1
ATOM 726 N N . ALA A 1 89 ? 10.298 -2.714 -7.782 1.00 90.25 89 ALA A N 1
ATOM 727 C CA . ALA A 1 89 ? 11.082 -3.832 -8.299 1.00 90.25 89 ALA A CA 1
ATOM 728 C C . ALA A 1 89 ? 10.299 -4.638 -9.350 1.00 90.25 89 ALA A C 1
ATOM 730 O O . ALA A 1 89 ? 10.820 -4.888 -10.436 1.00 90.25 89 ALA A O 1
ATOM 731 N N . PHE A 1 90 ? 9.035 -4.972 -9.073 1.00 90.31 90 PHE A N 1
ATOM 732 C CA . PHE A 1 90 ? 8.164 -5.725 -9.976 1.00 90.31 90 PHE A CA 1
ATOM 733 C C . PHE A 1 90 ? 8.017 -5.037 -11.338 1.00 90.31 90 PHE A C 1
ATOM 735 O O . PHE A 1 90 ? 8.105 -5.678 -12.381 1.00 90.31 90 PHE A O 1
ATOM 742 N N . MET A 1 91 ? 7.853 -3.712 -11.348 1.00 85.31 91 MET A N 1
ATOM 743 C CA . MET A 1 91 ? 7.663 -2.934 -12.577 1.00 85.31 91 MET A CA 1
ATOM 744 C C . MET A 1 91 ? 8.901 -2.903 -13.486 1.00 85.31 91 MET A C 1
ATOM 746 O O . MET A 1 91 ? 8.781 -2.523 -14.651 1.00 85.31 91 MET A O 1
ATOM 750 N N . LYS A 1 92 ? 10.078 -3.297 -12.980 1.00 90.38 92 LYS A N 1
ATOM 751 C CA . LYS A 1 92 ? 11.315 -3.427 -13.767 1.00 90.38 92 LYS A CA 1
ATOM 752 C C . LYS A 1 92 ? 11.458 -4.800 -14.426 1.00 90.38 92 LYS A C 1
ATOM 754 O O . LYS A 1 92 ? 12.308 -4.947 -15.300 1.00 90.38 92 LYS A O 1
ATOM 759 N N . ILE A 1 93 ? 10.662 -5.789 -14.018 1.00 91.38 93 ILE A N 1
ATOM 760 C CA . ILE A 1 93 ? 10.711 -7.140 -14.579 1.00 91.38 93 ILE A CA 1
ATOM 761 C C . ILE A 1 93 ? 10.165 -7.093 -16.018 1.00 91.38 93 ILE A C 1
ATOM 763 O O . ILE A 1 93 ? 9.063 -6.573 -16.239 1.00 91.38 93 ILE A O 1
ATOM 767 N N . PRO A 1 94 ? 10.920 -7.594 -17.013 1.00 90.88 94 PRO A N 1
ATOM 768 C CA . PRO A 1 94 ? 10.424 -7.702 -18.375 1.00 90.88 94 PRO A CA 1
ATOM 769 C C . PRO A 1 94 ? 9.377 -8.819 -18.465 1.00 90.88 94 PRO A C 1
ATOM 771 O O . PRO A 1 94 ? 9.521 -9.870 -17.852 1.00 90.88 94 PRO A O 1
ATOM 774 N N . TYR A 1 95 ? 8.335 -8.577 -19.253 1.00 91.38 95 TYR A N 1
ATOM 775 C CA . TYR A 1 95 ? 7.295 -9.552 -19.579 1.00 91.38 95 TYR A CA 1
ATOM 776 C C . TYR A 1 95 ? 7.016 -9.459 -21.071 1.00 91.38 95 TYR A C 1
ATOM 778 O O . TYR A 1 95 ? 7.034 -8.347 -21.615 1.00 91.38 95 TYR A O 1
ATOM 786 N N . ASP A 1 96 ? 6.714 -10.592 -21.698 1.00 90.31 96 ASP A N 1
ATOM 787 C CA . ASP A 1 96 ? 6.502 -10.669 -23.144 1.00 90.31 96 ASP A CA 1
ATOM 788 C C . ASP A 1 96 ? 5.212 -9.957 -23.558 1.00 90.31 96 ASP A C 1
ATOM 790 O O . ASP A 1 96 ? 5.124 -9.361 -24.634 1.00 90.31 96 ASP A O 1
ATOM 794 N N . ASN A 1 97 ? 4.206 -9.951 -22.680 1.00 92.81 97 ASN A N 1
ATOM 795 C CA . ASN A 1 97 ? 2.959 -9.242 -22.916 1.00 92.81 97 ASN A CA 1
ATOM 796 C C . ASN A 1 97 ? 2.338 -8.650 -21.637 1.00 92.81 97 ASN A C 1
ATOM 798 O O . ASN A 1 97 ? 2.740 -8.904 -20.500 1.00 92.81 97 ASN A O 1
ATOM 802 N N . ALA A 1 98 ? 1.330 -7.799 -21.841 1.00 88.81 98 ALA A N 1
ATOM 803 C CA . ALA A 1 98 ? 0.639 -7.108 -20.756 1.00 88.81 98 ALA A CA 1
ATOM 804 C C . ALA A 1 98 ? -0.278 -8.025 -19.926 1.00 88.81 98 ALA A C 1
ATOM 806 O O . ALA A 1 98 ? -0.596 -7.673 -18.791 1.00 88.81 98 ALA A O 1
ATOM 807 N N . VAL A 1 99 ? -0.717 -9.160 -20.482 1.00 91.56 99 VAL A N 1
ATOM 808 C CA . VAL A 1 99 ? -1.604 -10.111 -19.795 1.00 91.56 99 VAL A CA 1
ATOM 809 C C . VAL A 1 99 ? -0.808 -10.882 -18.747 1.00 91.56 99 VAL A C 1
ATOM 811 O O . VAL A 1 99 ? -1.162 -10.827 -17.578 1.00 91.56 99 VAL A O 1
ATOM 814 N N . GLU A 1 100 ? 0.331 -11.458 -19.128 1.00 93.12 100 GLU A N 1
ATOM 815 C CA . GLU A 1 100 ? 1.261 -12.136 -18.218 1.00 93.12 100 GLU A CA 1
ATOM 816 C C . GLU A 1 100 ? 1.713 -11.228 -17.082 1.00 93.12 100 GLU A C 1
ATOM 818 O O . GLU A 1 100 ? 1.681 -11.622 -15.919 1.00 93.12 100 GLU A O 1
ATOM 823 N N . ARG A 1 101 ? 2.069 -9.976 -17.397 1.00 92.44 101 ARG A N 1
ATOM 824 C CA . ARG A 1 101 ? 2.422 -8.995 -16.366 1.00 92.44 101 ARG A CA 1
ATOM 825 C C . ARG A 1 101 ? 1.282 -8.789 -15.375 1.00 92.44 101 ARG A C 1
ATOM 827 O O . ARG A 1 101 ? 1.532 -8.655 -14.182 1.00 92.44 101 ARG A O 1
ATOM 834 N N . LYS A 1 102 ? 0.047 -8.690 -15.870 1.00 90.38 102 LYS A N 1
ATOM 835 C CA . LYS A 1 102 ? -1.127 -8.465 -15.029 1.00 90.38 102 LYS A CA 1
ATOM 836 C C . LYS A 1 102 ? -1.381 -9.673 -14.130 1.00 90.38 102 LYS A C 1
ATOM 838 O O . LYS A 1 102 ? -1.546 -9.484 -12.932 1.00 90.38 102 LYS A O 1
ATOM 843 N N . ASP A 1 103 ? -1.360 -10.878 -14.685 1.00 92.88 103 ASP A N 1
ATOM 844 C CA . ASP A 1 103 ? -1.606 -12.103 -13.923 1.00 92.88 103 ASP A CA 1
ATOM 845 C C . ASP A 1 103 ? -0.511 -12.313 -12.865 1.00 92.88 103 ASP A C 1
ATOM 847 O O . ASP A 1 103 ? -0.813 -12.565 -11.698 1.00 92.88 103 ASP A O 1
ATOM 851 N N . ALA A 1 104 ? 0.757 -12.082 -13.222 1.00 93.62 104 ALA A N 1
ATOM 852 C CA . ALA A 1 104 ? 1.870 -12.100 -12.274 1.00 93.62 104 ALA A CA 1
ATOM 853 C C . ALA A 1 104 ? 1.726 -11.028 -11.180 1.00 93.62 104 ALA A C 1
ATOM 855 O O . ALA A 1 104 ? 2.047 -11.281 -10.020 1.00 93.62 104 ALA A O 1
ATOM 856 N N . PHE A 1 105 ? 1.217 -9.839 -11.522 1.00 92.44 105 PHE A N 1
ATOM 857 C CA . PHE A 1 105 ? 0.977 -8.771 -10.552 1.00 92.44 105 PHE A CA 1
ATOM 858 C C . PHE A 1 105 ? -0.166 -9.114 -9.593 1.00 92.44 105 PHE A C 1
ATOM 860 O O . PHE A 1 105 ? -0.070 -8.842 -8.396 1.00 92.44 105 PHE A O 1
ATOM 867 N N . ASP A 1 106 ? -1.234 -9.725 -10.106 1.00 91.75 106 ASP A N 1
ATOM 868 C CA . ASP A 1 106 ? -2.372 -10.167 -9.308 1.00 91.75 106 ASP A CA 1
ATOM 869 C C . ASP A 1 106 ? -1.939 -11.261 -8.310 1.00 91.75 106 ASP A C 1
ATOM 871 O O . ASP A 1 106 ? -2.291 -11.169 -7.131 1.00 91.75 106 ASP A O 1
ATOM 875 N N . VAL A 1 107 ? -1.104 -12.223 -8.733 1.00 93.69 107 VAL A N 1
ATOM 876 C CA . VAL A 1 107 ? -0.501 -13.241 -7.847 1.00 93.69 107 VAL A CA 1
ATOM 877 C C . VAL A 1 107 ? 0.406 -12.600 -6.800 1.00 93.69 107 VAL A C 1
ATOM 879 O O . VAL A 1 107 ? 0.186 -12.801 -5.608 1.00 93.69 107 VAL A O 1
ATOM 882 N N . PHE A 1 108 ? 1.363 -11.766 -7.224 1.00 94.25 108 PHE A N 1
ATOM 883 C CA . PHE A 1 108 ? 2.272 -11.039 -6.331 1.00 94.25 108 PHE A CA 1
ATOM 884 C C . PHE A 1 108 ? 1.509 -10.303 -5.224 1.00 94.25 108 PHE A C 1
ATOM 886 O O . PHE A 1 108 ? 1.840 -10.403 -4.042 1.00 94.25 108 PHE A O 1
ATOM 893 N N . ARG A 1 109 ? 0.453 -9.580 -5.602 1.00 92.88 109 ARG A N 1
ATOM 894 C CA . ARG A 1 109 ? -0.376 -8.822 -4.669 1.00 92.88 109 ARG A CA 1
ATOM 895 C C . ARG A 1 109 ? -1.128 -9.739 -3.704 1.00 92.88 109 ARG A C 1
ATOM 897 O O . ARG A 1 109 ? -1.175 -9.445 -2.513 1.00 92.88 109 ARG A O 1
ATOM 904 N N . HIS A 1 110 ? -1.710 -10.833 -4.191 1.00 92.56 110 HIS A N 1
ATOM 905 C CA . HIS A 1 110 ? -2.412 -11.789 -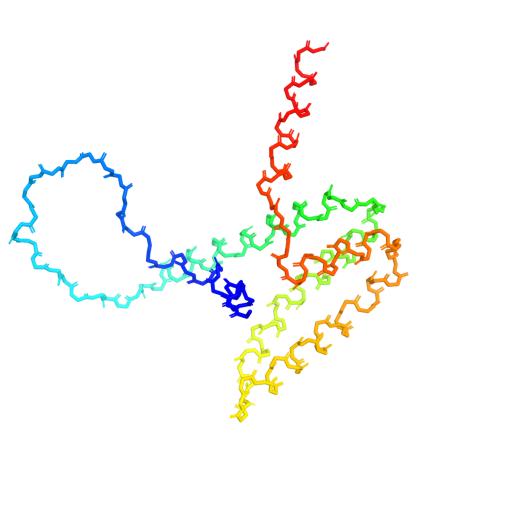3.332 1.00 92.56 110 HIS A CA 1
ATOM 906 C C . HIS A 1 110 ? -1.484 -12.477 -2.333 1.00 92.56 110 HIS A C 1
ATOM 908 O O . HIS A 1 110 ? -1.852 -12.619 -1.168 1.00 92.56 110 HIS A O 1
ATOM 914 N N . GLU A 1 111 ? -0.291 -12.876 -2.765 1.00 95.06 111 GLU A N 1
ATOM 915 C CA . GLU A 1 111 ? 0.700 -13.517 -1.902 1.00 95.06 111 GLU A CA 1
ATOM 916 C C . GLU A 1 111 ? 1.221 -12.553 -0.838 1.00 95.06 111 GLU A C 1
ATOM 918 O O . GLU A 1 111 ? 1.236 -12.898 0.342 1.00 95.06 111 GLU A O 1
ATOM 923 N N . HIS A 1 112 ? 1.559 -11.322 -1.233 1.00 95.62 112 HIS A N 1
ATOM 924 C CA . HIS A 1 112 ? 2.105 -10.311 -0.326 1.00 95.62 112 HIS A CA 1
ATOM 925 C C . HIS A 1 112 ? 1.160 -9.971 0.832 1.00 95.62 112 HIS A C 1
ATOM 927 O O . HIS A 1 112 ? 1.602 -9.749 1.954 1.00 95.62 112 HIS A O 1
ATOM 933 N N . PHE A 1 113 ? -0.151 -9.954 0.580 1.00 96.25 113 PHE A N 1
ATOM 934 C CA . PHE A 1 113 ? -1.156 -9.623 1.594 1.00 96.25 113 PHE A CA 1
ATOM 935 C C . PHE A 1 113 ? -1.805 -10.844 2.259 1.00 96.25 113 PHE A C 1
ATOM 937 O O . PHE A 1 113 ? -2.688 -10.669 3.099 1.00 96.25 113 PHE A O 1
ATOM 944 N N . LYS A 1 114 ? -1.388 -12.072 1.925 1.00 95.75 114 LYS A N 1
ATOM 945 C CA . LYS A 1 114 ? -2.014 -13.308 2.422 1.00 95.75 114 LYS A CA 1
ATOM 946 C C . LYS A 1 114 ? -2.006 -13.401 3.948 1.00 95.75 114 LYS A C 1
ATOM 948 O O . LYS A 1 114 ? -3.032 -13.717 4.548 1.00 95.75 114 LYS A O 1
ATOM 953 N N . GLU A 1 115 ? -0.866 -13.108 4.567 1.00 94.62 115 GLU A N 1
ATOM 954 C CA . GLU A 1 115 ? -0.707 -13.163 6.024 1.00 94.62 115 GLU A CA 1
ATOM 955 C C . GLU A 1 115 ? -1.525 -12.073 6.709 1.00 94.62 115 GLU A C 1
ATOM 957 O O . GLU A 1 115 ? -2.300 -12.374 7.614 1.00 94.62 115 GLU A O 1
ATOM 962 N N . LEU A 1 116 ? -1.462 -10.831 6.214 1.00 95.06 116 LEU A N 1
ATOM 963 C CA . LEU A 1 116 ? -2.282 -9.746 6.751 1.00 95.06 116 LEU A CA 1
ATOM 964 C C . LEU A 1 116 ? -3.769 -10.101 6.670 1.00 95.06 116 LEU A C 1
ATOM 966 O O . LEU A 1 116 ? -4.493 -9.936 7.644 1.00 95.06 116 LEU A O 1
ATOM 970 N N . LYS A 1 117 ? -4.218 -10.659 5.543 1.00 94.62 117 LYS A N 1
ATOM 971 C CA . LYS A 1 117 ? -5.611 -11.071 5.341 1.00 94.62 117 LYS A CA 1
ATOM 972 C C . LYS A 1 117 ? -6.069 -12.118 6.358 1.00 94.62 117 LYS A C 1
ATOM 974 O O . LYS A 1 117 ? -7.209 -12.057 6.797 1.00 94.62 117 LYS A O 1
ATOM 979 N N . SER A 1 118 ? -5.191 -13.030 6.785 1.00 95.44 118 SER A N 1
ATOM 980 C CA . SER A 1 118 ? -5.526 -14.002 7.839 1.00 95.44 118 SER A CA 1
ATOM 981 C C . SER A 1 118 ? -5.704 -13.391 9.233 1.00 95.44 118 SER A C 1
ATOM 983 O O . SER A 1 118 ? -6.335 -14.012 10.084 1.00 95.44 118 SER A O 1
ATOM 985 N N . LEU A 1 119 ? -5.179 -12.184 9.460 1.00 94.81 119 LEU A N 1
ATOM 986 C CA . LEU A 1 119 ? -5.333 -11.435 10.710 1.00 94.81 119 LEU A CA 1
ATOM 987 C C . LEU A 1 119 ? -6.547 -10.495 10.687 1.00 94.81 119 LEU A C 1
ATOM 989 O O . LEU A 1 119 ? -6.949 -9.976 11.726 1.00 94.81 119 LEU A O 1
ATOM 993 N N . LEU A 1 120 ? -7.121 -10.248 9.509 1.00 94.50 120 LEU A N 1
ATOM 994 C CA . LEU A 1 120 ? -8.268 -9.366 9.332 1.00 94.50 120 LEU A CA 1
ATOM 995 C C . LEU A 1 120 ? -9.584 -10.137 9.447 1.00 94.50 120 LEU A C 1
ATOM 997 O O . LEU A 1 120 ? -9.710 -11.279 9.006 1.00 94.50 120 LEU A O 1
ATOM 1001 N N . SER A 1 121 ? -10.617 -9.459 9.951 1.00 95.00 121 SER A N 1
ATOM 1002 C CA . SER A 1 121 ? -11.996 -9.932 9.812 1.00 95.00 121 SER A CA 1
ATOM 1003 C C . SER A 1 121 ? -12.371 -10.086 8.331 1.00 95.00 121 SER A C 1
ATOM 1005 O O . SER A 1 121 ? -11.765 -9.463 7.456 1.00 95.00 121 SER A O 1
ATOM 1007 N N . GLU A 1 122 ? -13.403 -10.871 8.017 1.00 94.12 122 GLU A N 1
ATOM 1008 C CA . GLU A 1 122 ? -13.879 -11.020 6.632 1.00 94.12 122 GLU A CA 1
ATOM 1009 C C . GLU A 1 122 ? -14.276 -9.664 6.014 1.00 94.12 122 GLU A C 1
ATOM 1011 O O . GLU A 1 122 ? -13.968 -9.370 4.855 1.00 94.12 122 GLU A O 1
ATOM 1016 N N . GLY A 1 123 ? -14.895 -8.790 6.815 1.00 94.06 123 GLY A N 1
ATOM 1017 C CA . GLY A 1 123 ? -15.267 -7.440 6.397 1.00 94.06 123 GLY A CA 1
ATOM 1018 C C . GLY A 1 123 ? -14.060 -6.561 6.064 1.00 94.06 123 GLY A C 1
ATOM 1019 O O . GLY A 1 123 ? -14.060 -5.883 5.035 1.00 94.06 123 GLY A O 1
ATOM 1020 N N . ASP A 1 124 ? -13.016 -6.587 6.891 1.00 94.94 124 ASP A N 1
ATOM 1021 C CA . ASP A 1 124 ? -11.802 -5.794 6.664 1.00 94.94 124 ASP A CA 1
ATOM 1022 C C . ASP A 1 124 ? -10.918 -6.381 5.562 1.00 94.94 124 ASP A C 1
ATOM 1024 O O . ASP A 1 124 ? -10.355 -5.637 4.759 1.00 94.94 124 ASP A O 1
ATOM 1028 N N . SER A 1 125 ? -10.886 -7.707 5.446 1.00 94.75 125 SER A N 1
ATOM 1029 C CA . SER A 1 125 ? -10.306 -8.431 4.314 1.00 94.75 125 SER A CA 1
ATOM 1030 C C . SER A 1 125 ? -10.897 -7.968 2.982 1.00 94.75 125 SER A C 1
ATOM 1032 O O . SER A 1 125 ? -10.162 -7.706 2.031 1.00 94.75 125 SER A O 1
ATOM 1034 N N . LYS A 1 126 ? -12.221 -7.795 2.916 1.00 94.69 126 LYS A N 1
ATOM 1035 C CA . LYS A 1 126 ? -12.888 -7.281 1.716 1.00 94.69 126 LYS A CA 1
ATOM 1036 C C . LYS A 1 126 ? -12.539 -5.817 1.432 1.00 94.69 126 LYS A C 1
ATOM 1038 O O . LYS A 1 126 ? -12.313 -5.461 0.279 1.00 94.69 126 LYS A O 1
ATOM 1043 N N . LYS A 1 127 ? -12.446 -4.968 2.466 1.00 94.00 127 LYS A N 1
ATOM 1044 C CA . LYS A 1 127 ? -11.982 -3.574 2.311 1.00 94.00 127 LYS A CA 1
ATOM 1045 C C . LYS A 1 127 ? -10.550 -3.520 1.769 1.00 94.00 127 LYS A C 1
ATOM 1047 O O . LYS A 1 127 ? -10.248 -2.637 0.969 1.00 94.00 127 LYS A O 1
ATOM 1052 N N . LEU A 1 128 ? -9.684 -4.443 2.195 1.00 93.94 128 LEU A N 1
ATOM 1053 C CA . LEU A 1 128 ? -8.324 -4.585 1.674 1.00 93.94 128 LEU A CA 1
ATOM 1054 C C . LEU A 1 128 ? -8.330 -4.970 0.193 1.00 93.94 128 LEU A C 1
ATOM 1056 O O . LEU A 1 128 ? -7.653 -4.309 -0.590 1.00 93.94 128 LEU A O 1
ATOM 1060 N N . ASP A 1 129 ? -9.130 -5.956 -0.212 1.00 92.69 129 ASP A N 1
ATOM 1061 C CA . ASP A 1 129 ? -9.269 -6.318 -1.629 1.00 92.69 129 ASP A CA 1
ATOM 1062 C C . ASP A 1 129 ? -9.770 -5.122 -2.464 1.00 92.69 129 ASP A C 1
ATOM 1064 O O . ASP A 1 129 ? -9.164 -4.766 -3.475 1.00 92.69 129 ASP A O 1
ATOM 1068 N N . ASP A 1 130 ? -10.810 -4.418 -2.001 1.00 92.50 130 ASP A N 1
ATOM 1069 C CA . ASP A 1 130 ? -11.336 -3.224 -2.676 1.00 92.50 130 ASP A CA 1
ATOM 1070 C C . ASP A 1 130 ? -10.285 -2.100 -2.772 1.00 92.50 130 ASP A C 1
ATOM 1072 O O . ASP A 1 130 ? -10.201 -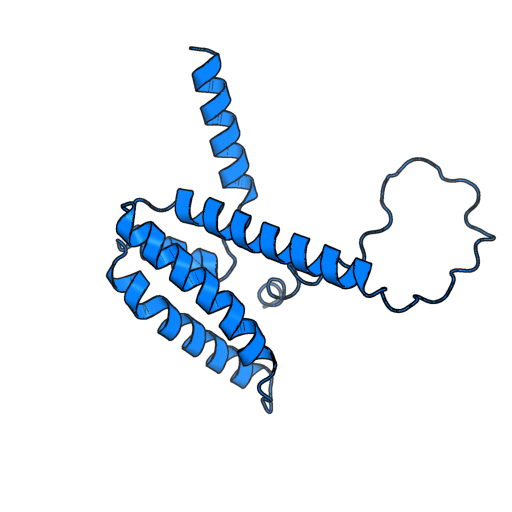1.398 -3.785 1.00 92.50 130 ASP A O 1
ATOM 1076 N N . PHE A 1 131 ? -9.450 -1.926 -1.743 1.00 91.81 131 PHE A N 1
ATOM 1077 C CA . PHE A 1 131 ? -8.330 -0.985 -1.772 1.00 91.81 131 PHE A CA 1
ATOM 1078 C C . PHE A 1 131 ? -7.291 -1.367 -2.829 1.00 91.81 131 PHE A C 1
ATOM 1080 O O . PHE A 1 131 ? -6.870 -0.518 -3.617 1.00 91.81 131 PHE A O 1
ATOM 1087 N N . LEU A 1 132 ? -6.916 -2.642 -2.874 1.00 89.56 132 LEU A N 1
ATOM 1088 C CA . LEU A 1 132 ? -5.914 -3.202 -3.781 1.00 89.56 132 LEU A CA 1
ATOM 1089 C C . LEU A 1 132 ? -6.365 -3.232 -5.249 1.00 89.56 132 LEU A C 1
ATOM 1091 O O . LEU A 1 132 ? -5.539 -3.117 -6.158 1.00 89.56 132 LEU A O 1
ATOM 1095 N N . GLU A 1 133 ? -7.671 -3.328 -5.487 1.00 88.00 133 GLU A N 1
ATOM 1096 C CA . GLU A 1 133 ? -8.302 -3.156 -6.799 1.00 88.00 133 GLU A CA 1
ATOM 1097 C C . GLU A 1 133 ? -8.515 -1.678 -7.175 1.00 88.00 133 GLU A C 1
ATOM 1099 O O . GLU A 1 133 ? -8.915 -1.361 -8.298 1.00 88.00 133 GLU A O 1
ATOM 1104 N N . GLY A 1 134 ? -8.240 -0.757 -6.246 1.00 84.50 134 GLY A N 1
ATOM 1105 C CA . GLY A 1 134 ? -8.331 0.683 -6.460 1.00 84.50 134 GLY A CA 1
ATOM 1106 C C . GLY A 1 134 ? -9.759 1.242 -6.430 1.00 84.50 134 GLY A C 1
ATOM 1107 O O . GLY A 1 134 ? -10.016 2.332 -6.941 1.00 84.50 134 GLY A O 1
ATOM 1108 N N . LYS A 1 135 ? -10.690 0.525 -5.796 1.00 86.62 135 LYS A N 1
ATOM 1109 C CA . LYS A 1 135 ? -12.068 0.969 -5.530 1.00 86.62 135 LYS A CA 1
ATOM 1110 C C . LYS A 1 135 ? -12.179 1.860 -4.284 1.00 86.62 135 LYS A C 1
ATOM 1112 O O . LYS A 1 135 ? -13.268 2.312 -3.944 1.00 86.62 135 LYS A O 1
ATOM 1117 N N . PHE A 1 136 ? -11.072 2.126 -3.588 1.00 87.00 136 PHE A N 1
ATOM 1118 C CA . PHE A 1 136 ? -11.069 2.941 -2.374 1.00 87.00 136 PHE A CA 1
ATOM 1119 C C . PHE A 1 136 ? -11.252 4.441 -2.654 1.00 87.00 136 PHE A C 1
ATOM 1121 O O . PHE A 1 136 ? -10.393 5.111 -3.232 1.00 87.00 136 PHE A O 1
ATOM 1128 N N . GLU A 1 137 ? -12.354 5.004 -2.156 1.00 85.69 137 GLU A N 1
ATOM 1129 C CA . GLU A 1 137 ? -12.673 6.423 -2.302 1.00 85.69 137 GLU A CA 1
ATOM 1130 C C . GLU A 1 137 ? -12.208 7.271 -1.101 1.00 85.69 137 GLU A C 1
ATOM 1132 O O . GLU A 1 137 ? -12.965 7.611 -0.189 1.00 85.69 137 GLU A O 1
ATOM 1137 N N . GLU A 1 138 ? -10.950 7.719 -1.122 1.00 81.06 138 GLU A N 1
ATOM 1138 C CA . GLU A 1 138 ? -10.366 8.530 -0.034 1.00 81.06 138 GLU A CA 1
ATOM 1139 C C . GLU A 1 138 ? -11.155 9.828 0.260 1.00 81.06 138 GLU A C 1
ATOM 1141 O O . GLU A 1 138 ? -11.214 10.308 1.401 1.00 81.06 138 GLU A O 1
ATOM 1146 N N . LYS A 1 139 ? -11.789 10.417 -0.765 1.00 82.38 139 LYS A N 1
ATOM 1147 C CA . LYS A 1 139 ? -12.600 11.638 -0.622 1.00 82.38 139 LYS A CA 1
ATOM 1148 C C . LYS A 1 139 ? -13.760 11.434 0.349 1.00 82.38 139 LYS A C 1
ATOM 1150 O O . LYS A 1 139 ? -14.061 12.339 1.134 1.00 82.38 139 LYS A O 1
ATOM 1155 N N . GLU A 1 140 ? -14.388 10.264 0.327 1.00 82.56 140 GLU A N 1
ATOM 1156 C CA . GLU A 1 140 ? -15.504 9.954 1.214 1.00 82.56 140 GLU A CA 1
ATOM 1157 C C . GLU A 1 140 ? -15.052 9.845 2.668 1.00 82.56 140 GLU A C 1
ATOM 1159 O O . GLU A 1 140 ? -15.682 10.422 3.560 1.00 82.56 140 GLU A O 1
ATOM 1164 N N . VAL A 1 141 ? -13.908 9.199 2.901 1.00 82.38 141 VAL A N 1
ATOM 1165 C CA . VAL A 1 141 ? -13.298 9.072 4.231 1.00 82.38 141 VAL A CA 1
ATOM 1166 C C . VAL A 1 141 ? -12.961 10.452 4.797 1.00 82.38 141 VAL A C 1
ATOM 1168 O O . VAL A 1 141 ? -13.355 10.789 5.919 1.00 82.38 141 VAL A O 1
ATOM 1171 N N . LYS A 1 142 ? -12.322 11.316 3.995 1.00 79.62 142 LYS A N 1
ATOM 1172 C CA . LYS A 1 142 ? -12.021 12.704 4.391 1.00 79.62 142 LYS A CA 1
ATOM 1173 C C . LYS A 1 142 ? -13.293 13.498 4.707 1.00 79.62 142 LYS A C 1
ATOM 1175 O O . LYS A 1 142 ? -13.324 14.240 5.693 1.00 79.62 142 LYS A O 1
ATOM 1180 N N . LYS A 1 143 ? -14.363 13.333 3.920 1.00 83.81 143 LYS A N 1
ATOM 1181 C CA . LYS A 1 143 ? -15.660 13.993 4.149 1.00 83.81 143 LYS A CA 1
ATOM 1182 C C . LYS A 1 143 ? -16.316 13.521 5.450 1.00 83.81 143 LYS A C 1
ATOM 1184 O O . LYS A 1 143 ? -16.769 14.365 6.224 1.00 83.81 143 LYS A O 1
ATOM 1189 N N . LYS A 1 144 ? -16.329 12.210 5.723 1.00 83.06 144 LYS A N 1
ATOM 1190 C CA . LYS A 1 144 ? -16.854 11.633 6.975 1.00 83.06 144 LYS A CA 1
ATOM 1191 C C . LYS A 1 144 ? -16.077 12.142 8.195 1.00 83.06 144 LYS A C 1
ATOM 1193 O O . LYS A 1 144 ? -16.693 12.666 9.121 1.00 83.06 144 LYS A O 1
ATOM 1198 N N . ARG A 1 145 ? -14.736 12.129 8.161 1.00 81.56 145 ARG A N 1
ATOM 1199 C CA . ARG A 1 145 ? -13.896 12.661 9.259 1.00 81.56 145 ARG A CA 1
ATOM 1200 C C . ARG A 1 145 ? -14.167 14.141 9.541 1.00 81.56 145 ARG A C 1
ATOM 1202 O O . ARG A 1 145 ? -14.297 14.528 10.700 1.00 81.56 145 ARG A O 1
ATOM 1209 N N . ARG A 1 146 ? -14.297 14.972 8.499 1.00 82.25 146 ARG A N 1
ATOM 1210 C CA . ARG A 1 146 ? -14.637 16.401 8.651 1.00 82.25 146 ARG A CA 1
ATOM 1211 C C . ARG A 1 146 ? -16.003 16.605 9.308 1.00 82.25 146 ARG A C 1
ATOM 1213 O O . ARG A 1 146 ? -16.120 17.459 10.180 1.00 82.25 146 ARG A O 1
ATOM 1220 N N . LYS A 1 147 ? -17.019 15.825 8.919 1.00 83.69 147 LYS A N 1
ATOM 1221 C CA . LYS A 1 147 ? -18.355 15.886 9.535 1.00 83.69 147 LYS A CA 1
ATOM 1222 C C . LYS A 1 147 ? -18.318 15.508 11.018 1.00 83.69 147 LYS A C 1
ATOM 1224 O O . LYS A 1 147 ? -18.905 16.220 11.824 1.00 83.69 147 LYS A O 1
ATOM 1229 N N . ASN A 1 148 ? -17.595 14.449 11.379 1.00 82.12 148 ASN A N 1
ATOM 1230 C CA . ASN A 1 148 ? -17.503 13.996 12.770 1.00 82.12 148 ASN A CA 1
ATOM 1231 C C . ASN A 1 148 ? -16.787 15.015 13.670 1.00 82.12 148 ASN A C 1
ATOM 1233 O O . ASN A 1 148 ? -17.207 15.217 14.802 1.00 82.12 148 ASN A O 1
ATOM 1237 N N . ARG A 1 149 ? -15.755 15.704 13.161 1.00 82.88 149 ARG A N 1
ATOM 1238 C CA . ARG A 1 149 ? -15.080 16.784 13.904 1.00 82.88 149 ARG A CA 1
ATOM 1239 C C . ARG A 1 149 ? -15.994 17.982 14.166 1.00 82.88 149 ARG A C 1
ATOM 1241 O O . ARG A 1 149 ? -15.982 18.491 15.274 1.00 82.88 149 ARG A O 1
ATOM 1248 N N . LYS A 1 150 ? -16.802 18.401 13.181 1.00 82.06 150 LYS A N 1
ATOM 1249 C CA . LYS A 1 150 ? -17.769 19.502 13.366 1.00 82.06 150 LYS A CA 1
ATOM 1250 C C . LYS A 1 150 ? -18.789 19.178 14.459 1.00 82.06 150 LYS A C 1
ATOM 1252 O O . LYS A 1 150 ? -18.923 19.939 15.401 1.00 82.06 150 LYS A O 1
ATOM 1257 N N . LYS A 1 151 ? -19.387 17.982 14.405 1.00 80.50 151 LYS A N 1
ATOM 1258 C CA . LYS A 1 151 ? -20.342 17.518 15.426 1.00 80.50 151 LYS A CA 1
ATOM 1259 C C . LYS A 1 151 ? -19.771 17.470 16.849 1.00 80.50 151 LYS A C 1
ATOM 1261 O O . LYS A 1 151 ? -20.540 17.556 17.790 1.00 80.50 151 LYS A O 1
ATOM 1266 N N . LYS A 1 152 ? -18.455 17.291 17.002 1.00 77.62 152 LYS A N 1
ATOM 1267 C CA . LYS A 1 152 ? -17.773 17.249 18.306 1.00 77.62 152 LYS A CA 1
ATOM 1268 C C . LYS A 1 152 ? -17.394 18.641 18.837 1.00 77.62 152 LYS A C 1
ATOM 1270 O O . LYS A 1 152 ? -17.018 18.741 19.991 1.00 77.62 152 LYS A O 1
ATOM 1275 N N . ASN A 1 153 ? -17.443 19.672 17.991 1.00 71.75 153 ASN A N 1
ATOM 1276 C CA . ASN A 1 153 ? -17.193 21.064 18.377 1.00 71.75 153 ASN A CA 1
ATOM 1277 C C . ASN A 1 153 ? -18.494 21.845 18.626 1.00 71.75 153 ASN A C 1
ATOM 1279 O O . ASN A 1 153 ? -18.453 22.870 19.295 1.00 71.75 153 ASN A O 1
ATOM 1283 N N . ASP A 1 154 ? -19.615 21.381 18.066 1.00 64.19 154 ASP A N 1
ATOM 1284 C CA . ASP A 1 154 ? -20.950 21.967 18.264 1.00 64.19 154 ASP A CA 1
ATOM 1285 C C . ASP A 1 154 ? -21.656 21.431 19.532 1.00 64.19 154 ASP A C 1
ATOM 1287 O O . ASP A 1 154 ? -22.800 21.795 19.793 1.00 64.19 154 ASP A O 1
ATOM 1291 N N . ASN A 1 155 ? -20.999 20.546 20.291 1.00 49.31 155 ASN A N 1
ATOM 1292 C CA . ASN A 1 155 ? -21.519 19.831 21.459 1.00 49.31 155 ASN A CA 1
ATOM 1293 C C . ASN A 1 155 ? -20.519 19.950 22.610 1.00 49.31 155 ASN A C 1
ATOM 1295 O O . ASN A 1 155 ? -20.964 20.093 23.766 1.00 49.31 155 ASN A O 1
#

Secondary structure (DSSP, 8-state):
--STTSTTTTTTGGG----------S--SS------PPPPHHHHHHHHHHHHHHHHHHHHHHHTTS---HHHHHHHHHHHHHHHHHHHHHTTS--SSHHHHHHHHHHHHHHHTHHHHHHS-HHHHHHHHHHHTT---HHHHHHHHHHHHHHHH--

Radius of gyration: 20.19 Å; chains: 1; bounding box: 39×52×51 Å

Foldseek 3Di:
DPPQPPPVVPLVVPPDDDDDPPDDPDDPPPDPPDPDDDDDPVRVVVSVVVSVVVLLVLLVLLLVPAPDDPVLSVVSSVLSVVVVVVVVVLVPDDDPDPVVSVVVVVVVVCVSCVVSLVRGDPVSNVSVVCVVSVVDDSVVSVVVVVVVVVVVVVD

pLDDT: mean 78.89, std 18.9, range [33.09, 96.25]

Sequence (155 aa):
MKRILLLLGLIFTTATVSAQFVGQRQNQFNRQRQPPQPPTENEKERAAKKVAERKKELVTNFLSTLEIDEFVKEIATQTFDDYFNKIEAFMKIPYDNAVERKDAFDVFRHEHFKELKSLLSEGDSKKLDDFLEGKFEEKEVKKKRRKNRKKKNDN